Protein AF-A0A949G091-F1 (afdb_monomer)

Foldseek 3Di:
DPPVVLLVVLVVCVVVPPDLVVNCVVVVHDSVRSVVSVVVSVVVVQVVVCVVPVDGPVPDDDDDDPVRVVVVVVVVVVPDDPQRVCVVVVHDPPDVPDDDDDDDDDDD

Mean predicted aligned error: 14.93 Å

Radius of gyration: 26.12 Å; Cα contacts (8 Å, |Δi|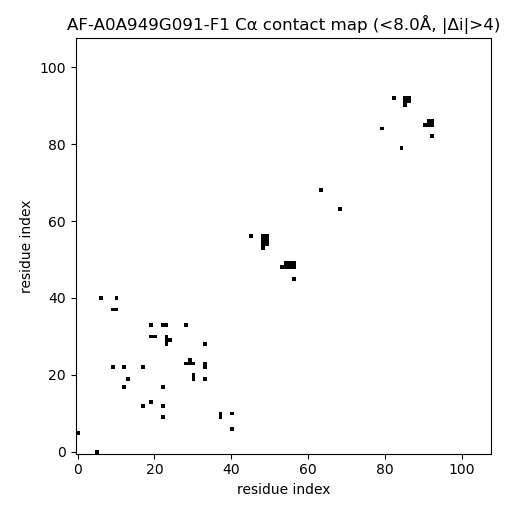>4): 36; chains: 1; bounding box: 71×35×47 Å

Secondary structure (DSSP, 8-state):
--HHHHHHHHHHHHHTT--HHHHHHHTT--HHHHHHHHHHHHHHHHHHHHHHHSS-TT-PPPPPPHHHHHHHHHHHHHT--HHHHHHHTT-----TT-----------

Sequence (108 aa):
MDDEATDIRIRAMVVRRYPREQIAAEFGLTLDELRARIGRIWRTNYHTQVAATGRMPQERLADPTPEEIAERAAQIRAGWSELEHRRRAGLAETSAWEAPTVSVRGSC

Structure (mmCIF, N/CA/C/O backbone):
data_AF-A0A949G091-F1
#
_entry.id   AF-A0A949G091-F1
#
loop_
_atom_site.group_PDB
_atom_site.id
_atom_site.type_symbol
_atom_site.label_atom_id
_atom_site.label_alt_id
_atom_site.label_comp_id
_atom_site.label_asym_id
_atom_site.label_entity_id
_atom_site.label_seq_id
_atom_site.pdbx_PDB_ins_code
_atom_site.Cartn_x
_atom_site.Cartn_y
_atom_site.Cartn_z
_atom_site.occupancy
_atom_site.B_iso_or_equiv
_atom_site.auth_seq_id
_atom_site.auth_comp_id
_atom_site.auth_asym_id
_atom_site.auth_atom_id
_atom_site.pdbx_PDB_model_num
ATOM 1 N N . MET A 1 1 ? -6.091 20.240 16.182 1.00 56.44 1 MET A N 1
ATOM 2 C CA . MET A 1 1 ? -5.451 19.029 15.630 1.00 56.44 1 MET A CA 1
ATOM 3 C C . MET A 1 1 ? -6.090 18.819 14.275 1.00 56.44 1 MET A C 1
ATOM 5 O O . MET A 1 1 ? -7.304 18.942 14.207 1.00 56.44 1 MET A O 1
ATOM 9 N N . ASP A 1 2 ? -5.304 18.651 13.219 1.00 82.44 2 ASP A N 1
ATOM 10 C CA . ASP A 1 2 ? -5.849 18.422 11.880 1.00 82.44 2 ASP A CA 1
ATOM 11 C C . ASP A 1 2 ? -6.507 17.033 11.824 1.00 82.44 2 ASP A C 1
ATOM 13 O O . ASP A 1 2 ? -5.868 16.030 12.150 1.00 82.44 2 ASP A O 1
ATOM 17 N N . ASP A 1 3 ? -7.794 16.988 11.476 1.00 83.75 3 ASP A N 1
ATOM 18 C CA . ASP A 1 3 ? -8.586 15.755 11.465 1.00 83.75 3 ASP A CA 1
ATOM 19 C C . ASP A 1 3 ? -8.039 14.738 10.455 1.00 83.75 3 ASP A C 1
ATOM 21 O O . ASP A 1 3 ? -8.110 13.530 10.700 1.00 83.75 3 ASP A O 1
ATOM 25 N N . GLU A 1 4 ? -7.428 15.213 9.365 1.00 84.94 4 GLU A N 1
ATOM 26 C CA . GLU A 1 4 ? -6.782 14.368 8.363 1.00 84.94 4 GLU A CA 1
ATOM 27 C C . GLU A 1 4 ? -5.509 13.713 8.918 1.00 84.94 4 GLU A C 1
ATOM 29 O O . GLU A 1 4 ? -5.343 12.492 8.829 1.00 84.94 4 GLU A O 1
ATOM 34 N N . ALA A 1 5 ? -4.638 14.484 9.577 1.00 87.56 5 ALA A N 1
ATOM 35 C CA . ALA A 1 5 ? -3.455 13.949 10.250 1.00 87.56 5 ALA A CA 1
ATOM 36 C C . ALA A 1 5 ? -3.809 12.907 11.330 1.00 87.56 5 ALA A C 1
ATOM 38 O O . ALA A 1 5 ? -3.139 11.871 11.450 1.00 87.56 5 ALA A O 1
ATOM 39 N N . THR A 1 6 ? -4.881 13.142 12.092 1.00 91.38 6 THR A N 1
ATOM 40 C CA . THR A 1 6 ? -5.399 12.179 13.074 1.00 91.38 6 THR A CA 1
ATOM 41 C C . THR A 1 6 ? -5.883 10.897 12.395 1.00 91.38 6 THR A C 1
ATOM 43 O O . THR A 1 6 ? -5.521 9.800 12.826 1.00 91.38 6 THR A O 1
ATOM 46 N N . ASP A 1 7 ? -6.631 11.006 11.299 1.00 92.19 7 ASP A N 1
ATOM 47 C CA . ASP A 1 7 ? -7.136 9.859 10.541 1.00 92.19 7 ASP A CA 1
ATOM 48 C C . ASP A 1 7 ? -6.004 9.022 9.919 1.00 92.19 7 ASP A C 1
ATOM 50 O O . ASP A 1 7 ? -6.037 7.786 9.975 1.00 92.19 7 ASP A O 1
ATOM 54 N N . ILE A 1 8 ? -4.955 9.671 9.399 1.00 90.62 8 ILE A N 1
ATOM 55 C CA . ILE A 1 8 ? -3.740 9.007 8.900 1.00 90.62 8 ILE A CA 1
ATOM 56 C C . ILE A 1 8 ? -3.061 8.211 10.020 1.00 90.62 8 ILE A C 1
ATOM 58 O O . ILE A 1 8 ? -2.663 7.057 9.817 1.00 90.62 8 ILE A O 1
ATOM 62 N N . ARG A 1 9 ? -2.943 8.794 11.217 1.00 94.12 9 ARG A N 1
ATOM 63 C CA . ARG A 1 9 ? -2.282 8.144 12.354 1.00 94.12 9 ARG A CA 1
ATOM 64 C C . ARG A 1 9 ? -3.102 6.979 12.904 1.00 94.12 9 ARG A C 1
ATOM 66 O O . ARG A 1 9 ? -2.545 5.895 13.091 1.00 94.12 9 ARG A O 1
ATOM 73 N N . ILE A 1 10 ? -4.418 7.154 13.060 1.00 94.00 10 ILE A N 1
ATOM 74 C CA . ILE A 1 10 ? -5.345 6.064 13.394 1.00 94.00 10 ILE A CA 1
ATOM 75 C C . ILE A 1 10 ? -5.175 4.938 12.371 1.00 94.00 10 ILE A C 1
ATOM 77 O O . ILE A 1 10 ? -4.934 3.794 12.756 1.00 94.00 10 ILE A O 1
ATOM 81 N N . ARG A 1 11 ? -5.195 5.247 11.065 1.00 92.00 11 ARG A N 1
ATOM 82 C CA . ARG A 1 11 ? -4.978 4.257 9.999 1.00 92.00 11 ARG A CA 1
ATOM 83 C C . ARG A 1 11 ? -3.676 3.485 10.156 1.00 92.00 11 ARG A C 1
ATOM 85 O O . ARG A 1 11 ? -3.695 2.254 10.086 1.00 92.00 11 ARG A O 1
ATOM 92 N N . ALA A 1 12 ? -2.567 4.181 10.386 1.00 93.12 12 ALA A N 1
ATOM 93 C CA . ALA A 1 12 ? -1.264 3.556 10.571 1.00 93.12 12 ALA A CA 1
ATOM 94 C C . ALA A 1 12 ? -1.263 2.573 11.753 1.00 93.12 12 ALA A C 1
ATOM 96 O O . ALA A 1 12 ? -0.772 1.450 11.617 1.00 93.12 12 ALA A O 1
ATOM 97 N N . MET A 1 13 ? -1.862 2.951 12.885 1.00 96.88 13 MET A N 1
ATOM 98 C CA . MET A 1 13 ? -1.957 2.081 14.059 1.00 96.88 13 MET A CA 1
ATOM 99 C C . MET A 1 13 ? -2.844 0.856 13.811 1.00 96.88 13 MET A C 1
ATOM 101 O O . MET A 1 13 ? -2.479 -0.256 14.192 1.00 96.88 13 MET A O 1
ATOM 105 N N . VAL A 1 14 ? -3.972 1.013 13.109 1.00 93.06 14 VAL A N 1
ATOM 106 C CA . VAL A 1 14 ? -4.832 -0.127 12.747 1.00 93.06 14 VAL A CA 1
ATOM 107 C C . VAL A 1 14 ? -4.092 -1.127 11.860 1.00 93.06 14 VAL A C 1
ATOM 109 O O . VAL A 1 14 ? -4.139 -2.327 12.120 1.00 93.06 14 VAL A O 1
ATOM 112 N N . VAL A 1 15 ? -3.394 -0.650 10.826 1.00 90.75 15 VAL A N 1
ATOM 113 C CA . VAL A 1 15 ? -2.643 -1.511 9.894 1.00 90.75 15 VAL A CA 1
ATOM 114 C C . VAL A 1 15 ? -1.500 -2.238 10.608 1.00 90.75 15 VAL A C 1
ATOM 116 O O . VAL A 1 15 ? -1.250 -3.411 10.335 1.00 90.75 15 VAL A O 1
ATOM 119 N N . ARG A 1 16 ? -0.856 -1.577 11.575 1.00 94.19 16 ARG A N 1
ATOM 120 C CA . ARG A 1 16 ? 0.182 -2.161 12.440 1.00 94.19 16 ARG A CA 1
ATOM 121 C C . ARG A 1 16 ? -0.371 -3.034 13.575 1.00 94.19 16 ARG A C 1
ATOM 123 O O . ARG A 1 16 ? 0.411 -3.534 14.373 1.00 94.19 16 ARG A O 1
ATOM 130 N N . ARG A 1 17 ? -1.693 -3.248 13.625 1.00 93.81 17 ARG A N 1
ATOM 131 C CA . ARG A 1 17 ? -2.394 -4.120 14.584 1.00 93.81 17 ARG A CA 1
ATOM 132 C C . ARG A 1 17 ? -2.253 -3.710 16.053 1.00 93.81 17 ARG A C 1
ATOM 134 O O . ARG A 1 17 ? -2.239 -4.570 16.930 1.00 93.81 17 ARG A O 1
ATOM 141 N N . TYR A 1 18 ? -2.198 -2.411 16.331 1.00 96.19 18 TYR A N 1
ATOM 142 C CA . TYR A 1 18 ? -2.319 -1.933 17.709 1.00 96.19 18 TYR A CA 1
ATOM 143 C C . TYR A 1 18 ? -3.699 -2.315 18.290 1.00 96.19 18 TYR A C 1
ATOM 145 O O . TYR A 1 18 ? -4.694 -2.285 17.550 1.00 96.19 18 TYR A O 1
ATOM 153 N N . PRO A 1 19 ? -3.790 -2.655 19.592 1.00 97.50 19 PRO A N 1
ATOM 154 C CA . PRO A 1 19 ? -5.061 -2.896 20.274 1.00 97.50 19 PRO A CA 1
ATOM 155 C C . PRO A 1 19 ? -6.020 -1.709 20.138 1.00 97.50 19 PRO A C 1
ATOM 157 O O . PRO A 1 19 ? -5.598 -0.549 20.131 1.00 97.50 19 PRO A O 1
ATOM 160 N N . ARG A 1 20 ? -7.327 -1.978 20.040 1.00 95.75 20 ARG A N 1
ATOM 161 C CA . ARG A 1 20 ? -8.336 -0.922 19.829 1.00 95.75 20 ARG A CA 1
ATOM 162 C C . ARG A 1 20 ? -8.438 0.004 21.031 1.00 95.75 20 ARG A C 1
ATOM 164 O O . ARG A 1 20 ? -8.617 1.200 20.856 1.00 95.75 20 ARG A O 1
ATOM 171 N N . GLU A 1 21 ? -8.247 -0.546 22.217 1.00 97.38 21 GLU A N 1
ATOM 172 C CA . GLU A 1 21 ? -8.227 0.140 23.501 1.00 97.38 21 GLU A CA 1
ATOM 173 C C . GLU A 1 21 ? -7.067 1.135 23.560 1.00 97.38 21 GLU A C 1
ATOM 175 O O . GLU A 1 21 ? -7.250 2.277 23.968 1.00 97.38 21 GLU A O 1
ATOM 180 N N . GLN A 1 22 ? -5.889 0.731 23.072 1.00 97.50 22 GLN A N 1
ATOM 181 C CA . GLN A 1 22 ? -4.719 1.604 23.009 1.00 97.50 22 GLN A CA 1
ATOM 182 C C . GLN A 1 22 ? -4.937 2.760 22.031 1.00 97.50 22 GLN A C 1
ATOM 184 O O . GLN A 1 22 ? -4.630 3.904 22.353 1.00 97.50 22 GLN A O 1
ATOM 189 N N . ILE A 1 23 ? -5.479 2.472 20.845 1.00 97.00 23 ILE A N 1
ATOM 190 C CA . ILE A 1 23 ? -5.776 3.510 19.852 1.00 97.00 23 ILE A CA 1
ATOM 191 C C . ILE A 1 23 ? -6.821 4.479 20.420 1.00 97.00 23 ILE A C 1
ATOM 193 O O . ILE A 1 23 ? -6.643 5.688 20.349 1.00 97.00 23 ILE A O 1
ATOM 197 N N . ALA A 1 24 ? -7.893 3.961 21.018 1.00 97.06 24 ALA A N 1
ATOM 198 C CA . ALA A 1 24 ? -8.945 4.768 21.624 1.00 97.06 24 ALA A CA 1
ATOM 199 C C . ALA A 1 24 ? -8.379 5.694 22.715 1.00 97.06 24 ALA A C 1
ATOM 201 O O . ALA A 1 24 ? -8.634 6.896 22.688 1.00 97.06 24 ALA A O 1
ATOM 202 N N . ALA A 1 25 ? -7.520 5.164 23.591 1.00 96.62 25 ALA A N 1
ATOM 203 C CA . ALA A 1 25 ? -6.852 5.940 24.631 1.00 96.62 25 ALA A CA 1
ATOM 204 C C . ALA A 1 25 ? -5.920 7.030 24.070 1.00 96.62 25 ALA A C 1
ATOM 206 O O . ALA A 1 25 ? -5.954 8.156 24.561 1.00 96.62 25 ALA A O 1
ATOM 207 N N . GLU A 1 26 ? -5.126 6.738 23.031 1.00 96.12 26 GLU A N 1
ATOM 208 C CA . GLU A 1 26 ? -4.196 7.712 22.425 1.00 96.12 26 GLU A CA 1
ATOM 209 C C . GLU A 1 26 ? -4.924 8.933 21.842 1.00 96.12 26 GLU A C 1
ATOM 211 O O . GLU A 1 26 ? -4.403 10.046 21.895 1.00 96.12 26 GLU A O 1
ATOM 216 N N . PHE A 1 27 ? -6.138 8.741 21.323 1.00 94.62 27 PHE A N 1
ATOM 217 C CA . PHE A 1 27 ? -6.927 9.808 20.701 1.00 94.62 27 PHE A CA 1
ATOM 218 C C . PHE A 1 27 ? -8.076 10.328 21.572 1.00 94.62 27 PHE A C 1
ATOM 220 O O . PHE A 1 27 ? -8.854 11.155 21.100 1.00 94.62 27 PHE A O 1
ATOM 227 N N . GLY A 1 28 ? -8.195 9.864 22.820 1.00 95.62 28 GLY A N 1
ATOM 228 C CA . GLY A 1 28 ? -9.277 10.265 23.724 1.00 95.62 28 GLY A CA 1
ATOM 229 C C . GLY A 1 28 ? -10.671 9.896 23.207 1.00 95.62 28 GLY A C 1
ATOM 230 O O . GLY A 1 28 ? -11.621 10.641 23.424 1.00 95.62 28 GLY A O 1
ATOM 231 N N . LEU A 1 29 ? -10.781 8.777 22.489 1.00 95.06 29 LEU A N 1
ATOM 232 C CA . LEU A 1 29 ? -12.029 8.261 21.931 1.00 95.06 29 LEU A CA 1
ATOM 233 C C . LEU A 1 29 ? -12.558 7.110 22.785 1.00 95.06 29 LEU A C 1
ATOM 235 O O . LEU A 1 29 ? -11.798 6.352 23.386 1.00 95.06 29 LEU A O 1
ATOM 239 N N . THR A 1 30 ? -13.867 6.910 22.765 1.00 97.50 30 THR A N 1
ATOM 240 C CA . THR A 1 30 ? -14.469 5.630 23.145 1.00 97.50 30 THR A CA 1
ATOM 241 C C . THR A 1 30 ? -14.227 4.577 22.057 1.00 97.50 30 THR A C 1
ATOM 243 O O . THR A 1 30 ? -13.916 4.887 20.902 1.00 97.50 30 THR A O 1
ATOM 246 N N . LEU A 1 31 ? -14.398 3.297 22.401 1.00 96.81 31 LEU A N 1
ATOM 247 C CA . LEU A 1 31 ? -14.278 2.207 21.426 1.00 96.81 31 LEU A CA 1
ATOM 248 C C . LEU A 1 31 ? -15.308 2.319 20.289 1.00 96.81 31 LEU A C 1
ATOM 250 O O . LEU A 1 31 ? -14.981 2.014 19.140 1.00 96.81 31 LEU A O 1
ATOM 254 N N . ASP A 1 32 ? -16.519 2.793 20.584 1.00 97.00 32 ASP A N 1
ATOM 255 C CA . ASP A 1 32 ? -17.573 2.975 19.584 1.00 97.00 32 ASP A CA 1
ATOM 256 C C . ASP A 1 32 ? -17.274 4.144 18.642 1.00 97.00 32 ASP A C 1
ATOM 258 O O . ASP A 1 32 ? -17.403 4.006 17.422 1.00 97.00 32 ASP A O 1
ATOM 262 N N . GLU A 1 33 ? -16.782 5.266 19.172 1.00 95.56 33 GLU A N 1
ATOM 263 C CA . GLU A 1 33 ? -16.329 6.398 18.357 1.00 95.56 33 GLU A CA 1
ATOM 264 C C . GLU A 1 33 ? -15.149 6.006 17.469 1.00 95.56 33 GLU A C 1
ATOM 266 O O . GLU A 1 33 ? -15.137 6.322 16.276 1.00 95.56 33 GLU A O 1
ATOM 271 N N . LEU A 1 34 ? -14.188 5.251 18.012 1.00 96.31 34 LEU A N 1
ATOM 272 C CA . LEU A 1 34 ? -13.082 4.704 17.235 1.00 96.31 34 LEU A CA 1
ATOM 273 C C . LEU A 1 34 ? -13.600 3.797 16.110 1.00 96.31 34 LEU A C 1
ATOM 275 O O . LEU A 1 34 ? -13.158 3.919 14.966 1.00 96.31 34 LEU A O 1
ATOM 279 N N . ARG A 1 35 ? -14.561 2.912 16.398 1.00 93.75 35 ARG A N 1
ATOM 280 C CA . ARG A 1 35 ? -15.166 2.015 15.401 1.00 93.75 35 ARG A CA 1
ATOM 281 C C . ARG A 1 35 ? -15.863 2.794 14.289 1.00 93.75 35 ARG A C 1
ATOM 283 O O . ARG A 1 35 ? -15.654 2.493 13.111 1.00 93.75 35 ARG A O 1
ATOM 290 N N . ALA A 1 36 ? -16.642 3.815 14.643 1.00 93.25 36 ALA A N 1
ATOM 291 C CA . ALA A 1 36 ? -17.316 4.688 13.687 1.00 93.25 36 ALA A CA 1
ATOM 292 C C . ALA A 1 36 ? -16.313 5.478 12.828 1.00 93.25 36 ALA A C 1
ATOM 294 O O . ALA A 1 36 ? -16.490 5.591 11.609 1.00 93.25 36 ALA A O 1
ATOM 295 N N . ARG A 1 37 ? -15.230 5.974 13.441 1.00 92.69 37 ARG A N 1
ATOM 296 C CA . ARG A 1 37 ? -14.167 6.727 12.764 1.00 92.69 37 ARG A CA 1
ATOM 297 C C . ARG A 1 37 ? -13.368 5.847 11.802 1.00 92.69 37 ARG A C 1
ATOM 299 O O . ARG A 1 37 ? -13.211 6.221 10.644 1.00 92.69 37 ARG A O 1
ATOM 306 N N . ILE A 1 38 ? -12.986 4.632 12.203 1.00 92.38 38 ILE A N 1
ATOM 307 C CA . ILE A 1 38 ? -12.394 3.625 11.300 1.00 92.38 38 ILE A CA 1
ATOM 308 C C . ILE A 1 38 ? -13.345 3.325 10.139 1.00 92.38 38 ILE A C 1
ATOM 310 O O . ILE A 1 38 ? -12.940 3.330 8.979 1.00 92.38 38 ILE A O 1
ATOM 314 N N . GLY A 1 39 ? -14.634 3.122 10.417 1.00 88.31 39 GLY A N 1
ATOM 315 C CA . GLY A 1 39 ? -15.627 2.912 9.366 1.00 88.31 39 GLY A CA 1
ATOM 316 C C . GLY A 1 39 ? -15.680 4.067 8.358 1.00 88.31 39 GLY A C 1
ATOM 317 O O . GLY A 1 39 ? -15.897 3.837 7.171 1.00 88.31 39 GLY A O 1
ATOM 318 N N . ARG A 1 40 ? -15.475 5.314 8.796 1.00 87.88 40 ARG A N 1
ATOM 319 C CA . ARG A 1 40 ? -15.397 6.492 7.917 1.00 87.88 40 ARG A CA 1
ATOM 320 C C . ARG A 1 40 ? -14.109 6.497 7.087 1.00 87.88 40 ARG 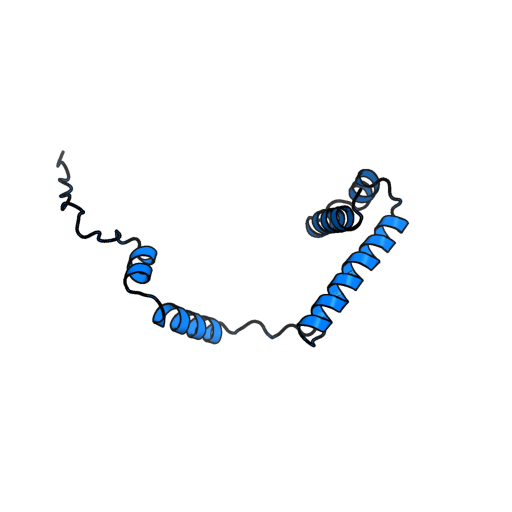A C 1
ATOM 322 O O . ARG A 1 40 ? -14.196 6.521 5.866 1.00 87.88 40 ARG A O 1
ATOM 329 N N . ILE A 1 41 ? -12.945 6.378 7.730 1.00 87.19 41 ILE A N 1
ATOM 330 C CA . ILE A 1 41 ? -11.620 6.433 7.083 1.00 87.19 41 ILE A CA 1
ATOM 331 C C . ILE A 1 41 ? -11.492 5.393 5.951 1.00 87.19 41 ILE A C 1
ATOM 333 O O . ILE A 1 41 ? -10.952 5.683 4.878 1.00 87.19 41 ILE A O 1
ATOM 337 N N . TRP A 1 42 ? -11.994 4.171 6.158 1.00 81.44 42 TRP A N 1
ATOM 338 C CA . TRP A 1 42 ? -11.888 3.102 5.160 1.00 81.44 42 TRP A CA 1
ATOM 339 C C . TRP A 1 42 ? -12.958 3.216 4.070 1.00 81.44 42 TRP A C 1
ATOM 341 O O . TRP A 1 42 ? -12.666 2.869 2.929 1.00 81.44 42 TRP A O 1
ATOM 351 N N . ARG A 1 43 ? -14.144 3.776 4.362 1.00 75.06 43 ARG A N 1
ATOM 352 C CA . ARG A 1 43 ? -15.137 4.121 3.326 1.00 75.06 43 ARG A CA 1
ATOM 353 C C . ARG A 1 43 ? -14.616 5.197 2.376 1.00 75.06 43 ARG A C 1
ATOM 355 O O . ARG A 1 43 ? -14.787 5.066 1.169 1.00 75.06 43 ARG A O 1
ATOM 362 N N . THR A 1 44 ? -13.927 6.214 2.891 1.00 66.81 44 THR A N 1
ATOM 363 C CA . THR A 1 44 ? -13.339 7.265 2.049 1.00 66.81 44 THR A CA 1
ATOM 364 C C . THR A 1 44 ? -12.265 6.692 1.120 1.00 66.81 44 THR A C 1
ATOM 366 O O . THR A 1 44 ? -12.300 6.934 -0.080 1.00 66.81 44 THR A O 1
ATOM 369 N N . ASN A 1 45 ? -11.370 5.838 1.633 1.00 64.31 45 ASN A N 1
ATOM 370 C CA . ASN A 1 45 ? -10.359 5.175 0.796 1.00 64.31 45 ASN A CA 1
ATOM 371 C C . ASN A 1 45 ? -10.966 4.201 -0.229 1.00 64.31 45 ASN A C 1
ATOM 373 O O . ASN A 1 45 ? -10.453 4.097 -1.342 1.00 64.31 45 ASN A O 1
ATOM 377 N N . TYR A 1 46 ? -12.053 3.512 0.129 1.00 60.47 46 TYR A N 1
ATOM 378 C CA . TYR A 1 46 ? -12.798 2.631 -0.770 1.00 60.47 46 TYR A CA 1
ATOM 379 C C . TYR A 1 46 ? -13.342 3.400 -1.982 1.00 60.47 46 TYR A C 1
ATOM 381 O O . TYR A 1 46 ? -13.083 3.011 -3.118 1.00 60.47 46 TYR A O 1
ATOM 389 N N . HIS A 1 47 ? -14.025 4.529 -1.762 1.00 59.72 47 HIS A N 1
ATOM 390 C CA . HIS A 1 47 ? -14.566 5.341 -2.856 1.00 59.72 47 HIS A CA 1
ATOM 391 C C . HIS A 1 47 ? -13.471 5.964 -3.726 1.00 59.72 47 HIS A C 1
ATOM 393 O O . HIS A 1 47 ? -13.608 5.967 -4.947 1.00 59.72 47 HIS A O 1
ATOM 399 N N . THR A 1 48 ? -12.365 6.423 -3.132 1.00 63.34 48 THR A N 1
ATOM 400 C CA . THR A 1 48 ? -11.232 6.970 -3.893 1.00 63.34 48 THR A CA 1
ATOM 401 C C . THR A 1 48 ? -10.567 5.911 -4.775 1.00 63.34 48 THR A C 1
ATOM 403 O O . THR A 1 48 ? -10.258 6.194 -5.929 1.00 63.34 48 THR A O 1
ATOM 406 N N . GLN A 1 49 ? -10.379 4.681 -4.279 1.00 61.84 49 GLN A N 1
ATOM 407 C CA . GLN A 1 49 ? -9.831 3.587 -5.094 1.00 61.84 49 GLN A CA 1
ATOM 408 C C . GLN A 1 49 ? -10.762 3.208 -6.247 1.00 61.84 49 GLN A C 1
ATOM 410 O O . GLN A 1 49 ? -10.292 3.075 -7.378 1.00 61.84 49 GLN A O 1
ATOM 415 N N . VAL A 1 50 ? -12.069 3.093 -5.987 1.00 61.12 50 VAL A N 1
ATOM 416 C CA . VAL A 1 50 ? -13.068 2.801 -7.028 1.00 61.12 50 VAL A CA 1
ATOM 417 C C . VAL A 1 50 ? -13.106 3.906 -8.081 1.00 61.12 50 VAL A C 1
ATOM 419 O O . VAL A 1 50 ? -13.086 3.611 -9.270 1.00 61.12 50 VAL A O 1
ATOM 422 N N . ALA A 1 51 ? -13.096 5.175 -7.669 1.00 61.12 51 ALA A N 1
ATOM 423 C CA . ALA A 1 51 ? -13.115 6.311 -8.589 1.00 61.12 51 ALA A CA 1
ATOM 424 C C . ALA A 1 51 ? -11.844 6.404 -9.452 1.00 61.12 51 ALA A C 1
ATOM 426 O O . ALA A 1 51 ? -11.935 6.717 -10.635 1.00 61.12 51 ALA A O 1
ATOM 427 N N . ALA A 1 52 ? -10.668 6.113 -8.887 1.00 66.94 52 ALA A N 1
ATOM 428 C CA . ALA A 1 52 ? -9.396 6.195 -9.607 1.00 66.94 52 ALA A CA 1
ATOM 429 C C . ALA A 1 52 ? -9.186 5.043 -10.603 1.00 66.94 52 ALA A C 1
ATOM 431 O O . ALA A 1 52 ? -8.551 5.227 -11.637 1.00 66.94 52 ALA A O 1
ATOM 432 N N . THR A 1 53 ? -9.682 3.847 -10.279 1.00 66.50 53 THR A N 1
ATOM 433 C CA . THR A 1 53 ? -9.428 2.626 -11.067 1.00 66.50 53 THR A CA 1
ATOM 434 C C . THR A 1 53 ? -10.631 2.157 -11.883 1.00 66.50 53 THR A C 1
ATOM 436 O O . THR A 1 53 ? -10.477 1.305 -12.756 1.00 66.50 53 THR A O 1
ATOM 439 N N . GLY A 1 54 ? -11.824 2.692 -11.605 1.00 65.62 54 GLY A N 1
ATOM 440 C CA . GLY A 1 54 ? -13.089 2.247 -12.187 1.00 65.62 54 GLY A CA 1
ATOM 441 C C . GLY A 1 54 ? -13.519 0.843 -11.748 1.00 65.62 54 GLY A C 1
ATOM 442 O O . GLY A 1 54 ? -14.389 0.264 -12.391 1.00 65.62 54 GLY A O 1
ATOM 443 N N . ARG A 1 55 ? -12.900 0.271 -10.704 1.00 56.66 55 ARG A N 1
ATOM 444 C C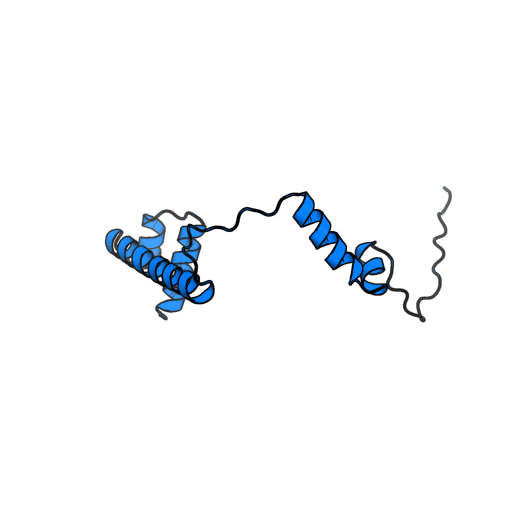A . ARG A 1 55 ? -13.090 -1.128 -10.283 1.00 56.66 55 ARG A CA 1
ATOM 445 C C . ARG A 1 55 ? -13.343 -1.259 -8.791 1.00 56.66 55 ARG A C 1
ATOM 447 O O . ARG A 1 55 ? -12.878 -0.446 -7.993 1.00 56.66 55 ARG A O 1
ATOM 454 N N . MET A 1 56 ? -14.061 -2.307 -8.401 1.00 57.31 56 MET A N 1
ATOM 455 C CA . MET A 1 56 ? -14.319 -2.602 -6.990 1.00 57.31 56 MET A CA 1
ATOM 456 C C . MET A 1 56 ? -13.034 -3.121 -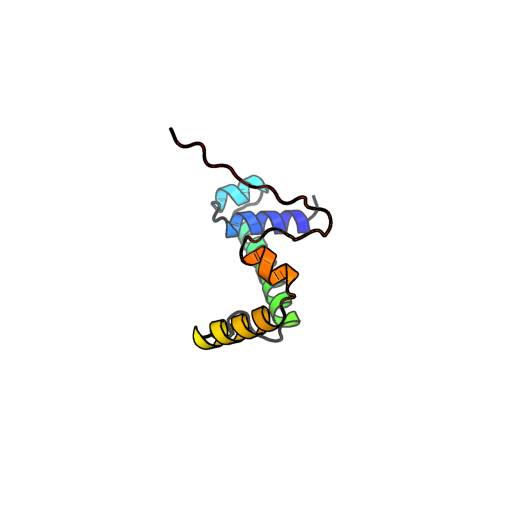6.316 1.00 57.31 56 MET A C 1
ATOM 458 O O . MET A 1 56 ? -12.302 -3.882 -6.939 1.00 57.31 56 MET A O 1
ATOM 462 N N . PRO A 1 57 ? -12.735 -2.820 -5.036 1.00 57.28 57 PRO A N 1
ATOM 463 C CA . PRO A 1 57 ? -11.487 -3.267 -4.395 1.00 57.28 57 PRO A CA 1
ATOM 464 C C . PRO A 1 57 ? -11.338 -4.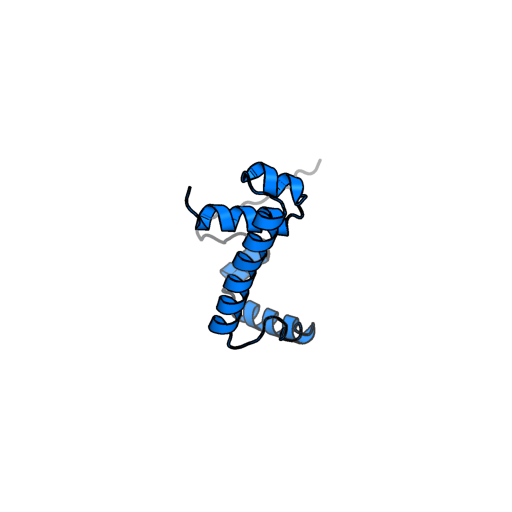792 -4.271 1.00 57.28 57 PRO A C 1
ATOM 466 O O . PRO A 1 57 ? -10.231 -5.293 -4.069 1.00 57.28 57 PRO A O 1
ATOM 469 N N . GLN A 1 58 ? -12.446 -5.530 -4.388 1.00 58.06 58 GLN A N 1
ATOM 470 C CA . GLN A 1 58 ? -12.458 -6.993 -4.486 1.00 58.06 58 GLN A CA 1
ATOM 471 C C . GLN A 1 58 ? -12.173 -7.533 -5.898 1.00 58.06 58 GLN A C 1
ATOM 473 O O . GLN A 1 58 ? -11.832 -8.703 -6.035 1.00 58.06 58 GLN A O 1
ATOM 478 N N . GLU A 1 59 ? -12.253 -6.703 -6.937 1.00 57.88 59 GLU A N 1
ATOM 479 C CA . GLU A 1 59 ? -11.831 -7.039 -8.300 1.00 57.88 59 GLU A CA 1
ATOM 480 C C . GLU A 1 59 ? -10.318 -6.835 -8.417 1.00 57.88 59 GLU A C 1
ATOM 482 O O . GLU A 1 59 ? -9.822 -5.966 -9.138 1.00 57.88 59 GLU A O 1
ATOM 487 N N . ARG A 1 60 ? -9.554 -7.622 -7.655 1.00 58.84 60 ARG A N 1
ATOM 488 C CA . ARG A 1 60 ? -8.111 -7.694 -7.875 1.00 58.84 60 ARG A CA 1
ATOM 489 C C . ARG A 1 60 ? -7.880 -8.302 -9.254 1.00 58.84 60 ARG A C 1
ATOM 491 O O . ARG A 1 60 ? -8.468 -9.331 -9.583 1.00 58.84 60 ARG A O 1
ATOM 498 N N . LEU A 1 61 ? -7.032 -7.660 -10.058 1.00 66.56 61 LEU A N 1
ATOM 499 C CA . LEU A 1 61 ? -6.429 -8.335 -11.204 1.00 66.56 61 LEU A CA 1
ATOM 500 C C . LEU A 1 61 ? -5.779 -9.621 -10.690 1.00 66.56 61 LEU A C 1
ATOM 502 O O . LEU A 1 61 ? -5.227 -9.621 -9.587 1.00 66.56 61 LEU A O 1
ATOM 506 N N . ALA A 1 62 ? -5.886 -10.701 -11.462 1.00 77.25 62 ALA A N 1
ATOM 507 C CA . ALA A 1 62 ? -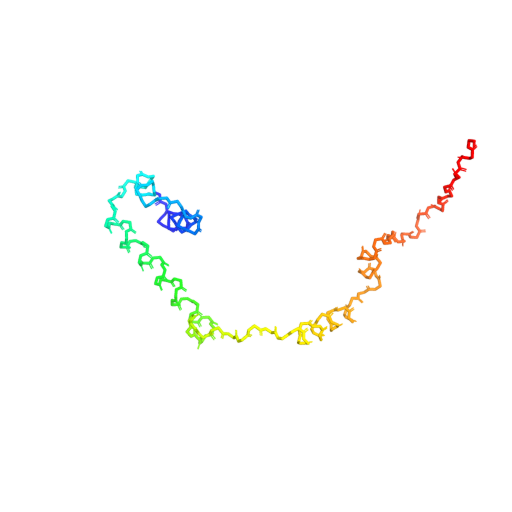5.116 -11.900 -11.172 1.00 77.25 62 ALA A CA 1
ATOM 508 C C . ALA A 1 62 ? -3.641 -11.500 -11.037 1.00 77.25 62 ALA A C 1
ATOM 510 O O . ALA A 1 62 ? -3.157 -10.669 -11.814 1.00 77.25 62 ALA A O 1
ATOM 511 N N . ASP A 1 63 ? -2.962 -12.043 -10.027 1.00 84.50 63 ASP A N 1
ATOM 512 C CA . ASP A 1 63 ? -1.522 -11.845 -9.912 1.00 84.50 63 ASP A CA 1
ATOM 513 C C . ASP A 1 63 ? -0.869 -12.320 -11.219 1.00 84.50 63 ASP A C 1
ATOM 515 O O . ASP A 1 63 ? -1.288 -13.350 -11.764 1.00 84.50 63 ASP A O 1
ATOM 519 N N . PRO A 1 64 ? 0.114 -11.575 -11.752 1.00 88.19 64 PRO A N 1
ATOM 520 C CA . PRO A 1 64 ? 0.769 -11.967 -12.985 1.00 88.19 64 PRO A CA 1
ATOM 521 C C . PRO A 1 64 ? 1.441 -13.324 -12.798 1.00 88.19 64 PRO A C 1
ATOM 523 O O . PRO A 1 64 ? 2.050 -13.614 -11.762 1.00 88.19 64 PRO A O 1
ATOM 526 N N . THR A 1 65 ? 1.333 -14.149 -13.826 1.00 93.81 65 THR A N 1
ATOM 527 C CA . THR A 1 65 ? 2.019 -15.432 -13.911 1.00 93.81 65 THR A CA 1
ATOM 528 C C . THR A 1 65 ? 3.539 -15.232 -13.851 1.00 93.81 65 THR A C 1
ATOM 530 O O . THR A 1 65 ? 4.053 -14.170 -14.229 1.00 93.81 65 THR A O 1
ATOM 533 N N . PRO A 1 66 ? 4.304 -16.237 -13.389 1.00 96.00 66 PRO A N 1
ATOM 534 C CA . PRO A 1 66 ? 5.764 -16.190 -13.440 1.00 96.00 66 PRO A CA 1
ATOM 535 C C . PRO A 1 66 ? 6.308 -15.852 -14.837 1.00 96.00 66 PRO A C 1
ATOM 537 O O . PRO A 1 66 ? 7.297 -15.126 -14.954 1.00 96.00 66 PRO A O 1
ATOM 540 N N . GLU A 1 67 ? 5.641 -16.329 -15.888 1.00 94.81 67 GLU A N 1
ATOM 541 C CA . GLU A 1 67 ? 5.964 -16.063 -17.288 1.00 94.81 67 GLU A CA 1
ATOM 542 C C . GLU A 1 67 ? 5.776 -14.582 -17.646 1.00 94.81 67 GLU A C 1
ATOM 544 O O . GLU A 1 67 ? 6.693 -13.966 -18.191 1.00 94.81 67 GLU A O 1
ATOM 549 N N . GLU A 1 68 ? 4.644 -13.978 -17.272 1.00 94.19 68 GLU A N 1
ATOM 550 C CA . GLU A 1 68 ? 4.380 -12.545 -17.482 1.00 94.19 68 GLU A CA 1
ATOM 551 C C . GLU A 1 68 ? 5.376 -11.664 -16.714 1.00 94.19 68 GLU A C 1
ATOM 553 O O . GLU A 1 68 ? 5.845 -10.640 -17.222 1.00 94.19 68 GLU A O 1
ATOM 558 N N . ILE A 1 69 ? 5.754 -12.074 -15.499 1.00 95.44 69 ILE A N 1
ATOM 559 C CA . ILE A 1 69 ? 6.796 -11.390 -14.724 1.00 95.44 69 ILE A CA 1
ATOM 560 C C . ILE A 1 69 ? 8.139 -11.478 -15.458 1.00 95.44 69 ILE A C 1
ATOM 562 O O . ILE A 1 69 ? 8.845 -10.471 -15.570 1.00 95.44 69 ILE A O 1
ATOM 566 N N . ALA A 1 70 ? 8.504 -12.660 -15.963 1.00 95.19 70 ALA A N 1
ATOM 567 C CA . ALA A 1 70 ? 9.758 -12.873 -16.676 1.00 95.19 70 ALA A CA 1
ATOM 568 C C . ALA A 1 70 ? 9.829 -12.044 -17.966 1.00 95.19 70 ALA A C 1
ATOM 570 O O . ALA A 1 70 ? 10.849 -11.389 -18.214 1.00 95.19 70 ALA A O 1
ATOM 571 N N . GLU A 1 71 ? 8.742 -12.015 -18.739 1.00 96.88 71 GLU A N 1
ATOM 572 C CA . GLU A 1 71 ? 8.620 -11.204 -19.950 1.00 96.88 71 GLU A CA 1
ATOM 573 C C . GLU A 1 71 ? 8.757 -9.715 -19.624 1.00 96.88 71 GLU A C 1
ATOM 575 O O . GLU A 1 71 ? 9.590 -9.011 -20.207 1.00 96.88 71 GLU A O 1
ATOM 580 N N . ARG A 1 72 ? 8.008 -9.228 -18.628 1.00 95.31 72 ARG A N 1
ATOM 581 C CA . ARG A 1 72 ? 8.062 -7.818 -18.241 1.00 95.31 72 ARG A CA 1
ATOM 582 C C . ARG A 1 72 ? 9.445 -7.421 -17.738 1.00 95.31 72 ARG A C 1
ATOM 584 O O . ARG A 1 72 ? 9.945 -6.345 -18.072 1.00 95.31 72 ARG A O 1
ATOM 591 N N . ALA A 1 73 ? 10.092 -8.293 -16.973 1.00 95.75 73 ALA A N 1
ATOM 592 C CA . ALA A 1 73 ? 11.452 -8.074 -16.508 1.00 95.75 73 ALA A CA 1
ATOM 593 C C . ALA A 1 73 ? 12.458 -8.048 -17.671 1.00 95.75 73 ALA A C 1
ATOM 595 O O . ALA A 1 73 ? 13.400 -7.257 -17.635 1.00 95.75 73 ALA A O 1
ATOM 596 N N . ALA A 1 74 ? 12.265 -8.865 -18.712 1.00 94.25 74 ALA A N 1
ATOM 597 C CA . ALA A 1 74 ? 13.095 -8.838 -19.914 1.00 94.25 74 ALA A CA 1
ATOM 598 C C . ALA A 1 74 ? 12.938 -7.522 -20.690 1.00 94.25 74 ALA A C 1
ATOM 600 O O . ALA A 1 74 ? 13.946 -6.919 -21.048 1.00 94.25 74 ALA A O 1
ATOM 601 N N . GLN A 1 75 ? 11.708 -7.028 -20.864 1.00 95.06 75 GLN A N 1
ATOM 602 C CA . GLN A 1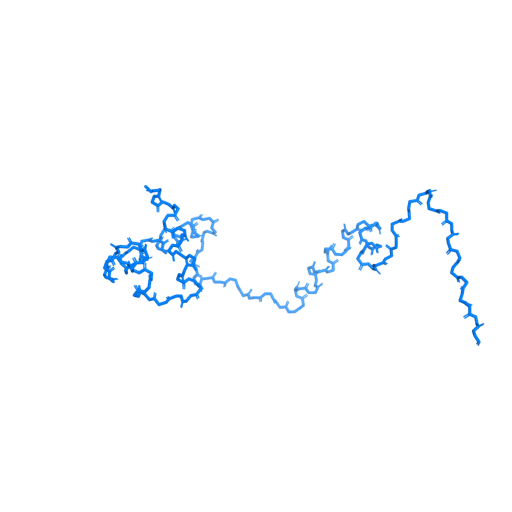 75 ? 11.446 -5.728 -21.497 1.00 95.06 75 GLN A CA 1
ATOM 603 C C . GLN A 1 75 ? 12.121 -4.577 -20.738 1.00 95.06 75 GLN A C 1
ATOM 605 O O . GLN A 1 75 ? 12.740 -3.708 -21.346 1.00 95.06 75 GLN A O 1
ATOM 610 N N . ILE A 1 76 ? 12.042 -4.588 -19.402 1.00 94.06 76 ILE A N 1
ATOM 611 C CA . ILE A 1 76 ? 12.706 -3.584 -18.559 1.00 94.06 76 ILE A CA 1
ATOM 612 C C . ILE A 1 76 ? 14.224 -3.638 -18.753 1.00 94.06 76 ILE A C 1
ATOM 614 O O . ILE A 1 76 ? 14.840 -2.594 -18.943 1.00 94.06 76 ILE A O 1
ATOM 618 N N . ARG A 1 77 ? 14.819 -4.840 -18.734 1.00 94.19 77 ARG A N 1
ATOM 619 C CA . ARG A 1 77 ? 16.263 -5.019 -18.954 1.00 94.19 77 ARG A CA 1
ATOM 620 C C . ARG A 1 77 ? 16.700 -4.588 -20.350 1.00 94.19 77 ARG A C 1
ATOM 622 O O . ARG A 1 77 ? 17.763 -4.004 -20.475 1.00 94.19 77 ARG A O 1
ATOM 629 N N . ALA A 1 78 ? 15.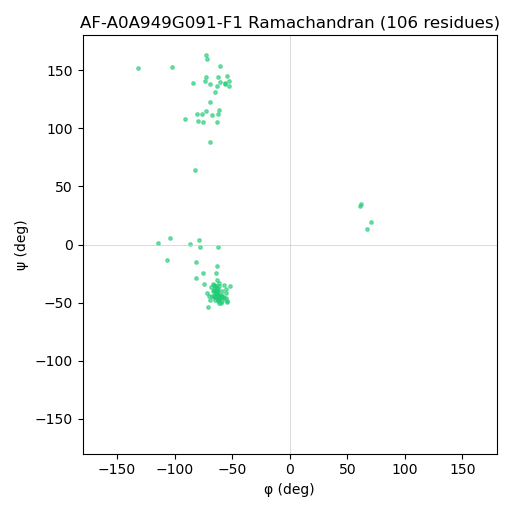890 -4.836 -21.376 1.00 92.69 78 ALA A N 1
ATOM 630 C CA . ALA A 1 78 ? 16.191 -4.413 -22.743 1.00 92.69 78 ALA A CA 1
ATOM 631 C C . ALA A 1 78 ? 16.245 -2.882 -22.897 1.00 92.69 78 ALA A C 1
ATOM 633 O O . ALA A 1 78 ? 16.908 -2.382 -23.798 1.00 92.69 78 ALA A O 1
ATOM 634 N N . GLY A 1 79 ? 15.560 -2.140 -22.020 1.00 92.88 79 GLY A N 1
ATOM 635 C CA . GLY A 1 79 ? 15.600 -0.678 -21.983 1.00 92.88 79 GLY A CA 1
ATOM 636 C C . GLY A 1 79 ? 16.741 -0.088 -21.149 1.00 92.88 79 GLY A C 1
ATOM 637 O O . GLY A 1 79 ? 16.808 1.132 -21.007 1.00 92.88 79 GLY A O 1
ATOM 638 N N . TRP A 1 80 ? 17.606 -0.908 -20.544 1.00 94.12 80 TRP A N 1
ATOM 639 C CA . TRP A 1 80 ? 18.725 -0.398 -19.755 1.00 94.12 80 TRP A CA 1
ATOM 640 C C . TRP A 1 80 ? 19.821 0.168 -20.655 1.00 94.12 80 TRP A C 1
ATOM 642 O O . TRP A 1 80 ? 20.161 -0.386 -21.697 1.00 94.12 80 TRP A O 1
ATOM 652 N N . SER A 1 81 ? 20.403 1.285 -20.221 1.00 91.81 81 SER A N 1
ATOM 653 C CA . SER A 1 81 ? 21.641 1.781 -20.809 1.00 91.81 81 SER A CA 1
ATOM 654 C C . SER A 1 81 ? 22.814 0.893 -20.391 1.00 91.81 81 SER A C 1
ATOM 656 O O . SER A 1 81 ? 22.765 0.212 -19.365 1.00 91.81 81 SER A O 1
ATOM 658 N N . GLU A 1 82 ? 23.909 0.948 -21.147 1.00 88.19 82 GLU A N 1
ATOM 659 C CA . GLU A 1 82 ? 25.146 0.232 -20.809 1.00 88.19 82 GLU A CA 1
ATOM 660 C C . GLU A 1 82 ? 25.647 0.583 -19.396 1.00 88.19 82 GLU A C 1
ATOM 662 O O . GLU A 1 82 ? 26.061 -0.285 -18.631 1.00 88.19 82 GLU A O 1
ATOM 667 N N . LEU A 1 83 ? 25.528 1.853 -18.997 1.00 87.69 83 LEU A N 1
ATOM 668 C CA . LEU A 1 83 ? 25.872 2.302 -17.648 1.00 87.69 83 LEU A CA 1
ATOM 669 C C . LEU A 1 83 ? 25.030 1.597 -16.572 1.00 87.69 83 LEU A C 1
ATOM 671 O O . LEU A 1 83 ? 25.568 1.136 -15.567 1.00 87.69 83 LEU A O 1
ATOM 675 N N . GLU A 1 84 ? 23.718 1.478 -16.786 1.00 89.56 84 GLU A N 1
ATOM 676 C CA . GLU A 1 84 ? 22.811 0.818 -15.842 1.00 89.56 84 GLU A CA 1
ATOM 677 C C . GLU A 1 84 ? 23.071 -0.695 -15.770 1.00 89.56 84 GLU A C 1
ATOM 679 O O . GLU A 1 84 ? 23.034 -1.275 -14.679 1.00 89.56 84 GLU A O 1
ATOM 684 N N . HIS A 1 85 ? 23.412 -1.327 -16.900 1.00 88.69 85 HIS A N 1
ATOM 685 C CA . HIS A 1 85 ? 23.877 -2.715 -16.930 1.00 88.69 85 HIS A CA 1
ATOM 686 C C . HIS A 1 85 ? 25.132 -2.908 -16.075 1.00 88.69 85 HIS A C 1
ATOM 688 O O . HIS A 1 85 ? 25.164 -3.805 -15.230 1.00 88.69 85 HIS A O 1
ATOM 694 N N . ARG A 1 86 ? 26.136 -2.039 -16.234 1.00 83.88 86 ARG A N 1
ATOM 695 C CA . ARG A 1 86 ? 27.379 -2.089 -15.452 1.00 83.88 86 ARG A CA 1
ATOM 696 C C . ARG A 1 86 ? 27.129 -1.884 -13.963 1.00 83.88 86 ARG A C 1
ATOM 698 O O . ARG A 1 86 ? 27.561 -2.709 -13.158 1.00 83.88 86 ARG A O 1
ATOM 705 N N . ARG A 1 87 ? 26.361 -0.852 -13.603 1.00 87.81 87 ARG A N 1
ATOM 706 C CA . ARG A 1 87 ? 26.007 -0.538 -12.213 1.00 87.81 87 ARG A CA 1
ATOM 707 C C . ARG A 1 87 ? 25.342 -1.726 -11.520 1.00 87.81 87 ARG A C 1
ATOM 709 O O . ARG A 1 87 ? 25.715 -2.085 -10.406 1.00 87.81 87 ARG A O 1
ATOM 716 N N . ARG A 1 88 ? 24.375 -2.374 -12.179 1.00 86.19 88 ARG A N 1
ATOM 717 C CA . ARG A 1 88 ? 23.664 -3.538 -11.618 1.00 86.19 88 ARG A CA 1
ATOM 718 C C . ARG A 1 88 ? 24.481 -4.827 -1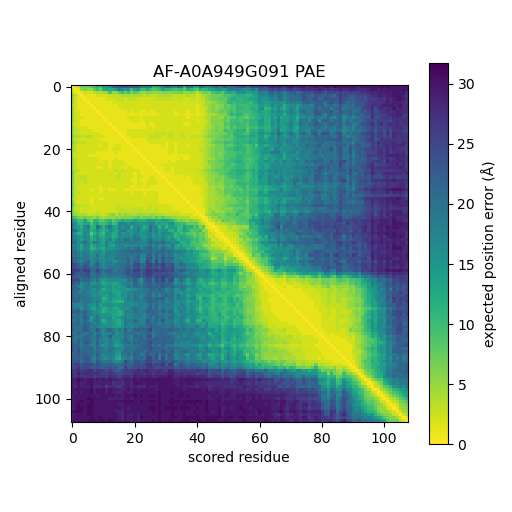1.624 1.00 86.19 88 ARG A C 1
ATOM 720 O O . ARG A 1 88 ? 24.224 -5.687 -10.789 1.00 86.19 88 ARG A O 1
ATOM 727 N N . ALA A 1 89 ? 25.461 -4.951 -12.515 1.00 86.62 89 ALA A N 1
ATOM 728 C CA . ALA A 1 89 ? 26.443 -6.033 -12.500 1.00 86.62 89 ALA A CA 1
ATOM 729 C C . ALA A 1 89 ? 27.546 -5.835 -11.439 1.00 86.62 89 ALA A C 1
ATOM 731 O O . ALA A 1 89 ? 28.414 -6.694 -11.303 1.00 86.62 89 ALA A O 1
ATOM 732 N N . GLY A 1 90 ? 27.536 -4.718 -10.697 1.00 84.00 90 GLY A N 1
ATOM 733 C CA . GLY A 1 90 ? 28.583 -4.385 -9.728 1.00 84.00 90 GLY A CA 1
ATOM 734 C C . GLY A 1 90 ? 29.916 -4.009 -10.381 1.00 84.00 90 GLY A C 1
ATOM 735 O O . GLY A 1 90 ? 30.959 -4.085 -9.737 1.00 84.00 90 GLY A O 1
ATOM 736 N N . LEU A 1 91 ? 29.897 -3.630 -11.662 1.00 76.44 91 LEU A N 1
ATOM 737 C CA . LEU A 1 91 ? 31.071 -3.153 -12.383 1.00 76.44 91 LEU A CA 1
ATOM 738 C C . LEU A 1 91 ? 31.269 -1.662 -12.110 1.00 76.44 91 LEU A C 1
ATOM 740 O O . LEU A 1 91 ? 30.306 -0.895 -12.117 1.00 76.44 91 LEU A O 1
ATOM 744 N N . ALA A 1 92 ? 32.525 -1.254 -11.916 1.00 66.56 92 ALA A N 1
ATOM 745 C CA . ALA A 1 92 ? 32.873 0.149 -11.733 1.00 66.56 92 ALA A CA 1
ATOM 746 C C . ALA A 1 92 ? 32.370 0.996 -12.915 1.00 66.56 92 ALA A C 1
ATOM 748 O O . ALA A 1 92 ? 32.447 0.580 -14.087 1.00 66.56 92 ALA A O 1
ATOM 749 N N . GLU A 1 93 ? 31.844 2.178 -12.588 1.00 64.06 93 GLU A N 1
ATOM 750 C CA . GLU A 1 93 ? 31.552 3.226 -13.557 1.00 64.06 93 GLU A CA 1
ATOM 751 C C . GLU A 1 93 ? 32.887 3.643 -14.161 1.00 64.06 93 GLU A C 1
ATOM 753 O O . GLU A 1 93 ? 33.700 4.275 -13.500 1.00 64.06 93 GLU A O 1
ATOM 758 N N . THR A 1 94 ? 33.162 3.236 -15.399 1.00 61.31 94 THR A N 1
ATOM 759 C CA . THR A 1 94 ? 34.408 3.609 -16.066 1.00 61.31 94 THR A CA 1
ATOM 760 C C . THR A 1 94 ? 34.351 5.095 -16.372 1.00 61.31 94 THR A C 1
ATOM 762 O O . THR A 1 94 ? 33.886 5.499 -17.439 1.00 61.31 94 THR A O 1
ATOM 765 N N . SER A 1 95 ? 34.783 5.923 -15.427 1.00 56.28 95 SER A N 1
ATOM 766 C CA . SER A 1 95 ? 35.118 7.302 -15.735 1.00 56.28 95 SER A CA 1
ATOM 767 C C . SER A 1 95 ? 36.391 7.278 -16.584 1.00 56.28 95 SER A C 1
ATOM 769 O O . SER A 1 95 ? 37.326 6.528 -16.302 1.00 56.28 95 SER A O 1
ATOM 771 N N . ALA A 1 96 ? 36.451 8.107 -17.628 1.00 56.31 96 ALA A N 1
ATOM 772 C CA . ALA A 1 96 ? 37.627 8.232 -18.497 1.00 56.31 96 ALA A CA 1
ATOM 773 C C . ALA A 1 96 ? 38.897 8.726 -17.761 1.00 56.31 96 ALA A C 1
ATOM 775 O O . ALA A 1 96 ? 39.956 8.838 -18.371 1.00 56.31 96 ALA A O 1
ATOM 776 N N . TRP A 1 97 ? 38.785 9.021 -16.462 1.00 55.56 97 TRP A N 1
ATOM 777 C CA . TRP A 1 97 ? 39.834 9.556 -15.600 1.00 55.56 97 TRP A CA 1
ATOM 778 C C . TRP A 1 97 ? 40.266 8.588 -14.492 1.00 55.56 97 TRP A C 1
ATOM 780 O O . TRP A 1 97 ? 41.126 8.939 -13.685 1.00 55.56 97 TRP A O 1
ATOM 790 N N . GLU A 1 98 ? 39.703 7.378 -14.427 1.00 55.44 98 GLU A N 1
ATOM 791 C CA . GLU A 1 98 ? 40.160 6.380 -13.460 1.00 55.44 98 GLU A CA 1
ATOM 792 C C . GLU A 1 98 ? 41.480 5.753 -13.919 1.00 55.44 98 GLU A C 1
ATOM 794 O O . GLU A 1 98 ? 41.552 5.032 -14.916 1.00 55.44 98 GLU A O 1
ATOM 799 N N . ALA A 1 99 ? 42.550 6.046 -13.176 1.00 51.97 99 ALA A N 1
ATOM 800 C CA . ALA A 1 99 ? 43.847 5.421 -13.382 1.00 51.97 99 ALA A CA 1
ATOM 801 C C . ALA A 1 99 ? 43.747 3.903 -13.125 1.00 51.97 99 ALA A C 1
ATOM 803 O O . ALA A 1 99 ? 43.140 3.492 -12.131 1.00 51.97 99 ALA A O 1
ATOM 804 N N . PRO A 1 100 ? 44.357 3.054 -13.973 1.00 57.38 100 PRO A N 1
ATOM 805 C CA . PRO A 1 100 ? 44.319 1.610 -13.789 1.00 57.38 100 PRO A CA 1
ATOM 806 C C . PRO A 1 100 ? 45.002 1.237 -12.470 1.00 57.38 100 PRO A C 1
ATOM 808 O O . PRO A 1 100 ? 46.214 1.388 -12.315 1.00 57.38 100 PRO A O 1
ATOM 811 N N . THR A 1 101 ? 44.229 0.742 -11.506 1.00 56.78 101 THR A N 1
ATOM 812 C CA . THR A 1 101 ? 44.772 0.231 -10.247 1.00 56.78 101 THR A CA 1
ATOM 813 C C . THR A 1 101 ? 45.051 -1.263 -10.387 1.00 56.78 101 THR A C 1
ATOM 815 O O . THR A 1 101 ? 44.151 -2.097 -10.462 1.00 56.78 101 THR A O 1
ATOM 818 N N . VAL A 1 102 ? 46.336 -1.617 -10.445 1.00 50.41 102 VAL A N 1
ATOM 819 C CA . VAL A 1 102 ? 46.787 -3.010 -10.357 1.00 50.41 102 VAL A CA 1
ATOM 820 C C . VAL A 1 102 ? 46.808 -3.404 -8.884 1.00 50.41 102 VAL A C 1
ATOM 822 O O . VAL A 1 102 ? 47.619 -2.903 -8.109 1.00 50.41 102 VAL A O 1
ATOM 825 N N . SER A 1 103 ? 45.924 -4.320 -8.486 1.00 55.38 103 SER A N 1
ATOM 826 C CA . SER A 1 103 ? 46.035 -4.989 -7.187 1.00 55.38 103 SER A CA 1
ATOM 827 C C . SER A 1 103 ? 47.154 -6.025 -7.241 1.00 55.38 103 SER A C 1
ATOM 829 O O . SER A 1 103 ? 46.996 -7.095 -7.827 1.00 55.38 103 SER A O 1
ATOM 831 N N . VAL A 1 104 ? 48.286 -5.720 -6.609 1.00 53.50 104 VAL A N 1
ATOM 832 C CA . VAL A 1 104 ? 49.342 -6.705 -6.359 1.00 53.50 104 VAL A CA 1
ATOM 833 C C . VAL A 1 104 ? 48.921 -7.525 -5.140 1.00 53.50 104 VAL A C 1
ATOM 835 O O . VAL A 1 104 ? 48.945 -7.033 -4.013 1.00 53.50 104 VAL A O 1
ATOM 838 N N . ARG A 1 105 ? 48.500 -8.779 -5.347 1.00 51.31 105 ARG A N 1
ATOM 839 C CA . ARG A 1 105 ? 48.375 -9.734 -4.237 1.00 51.31 105 ARG A CA 1
ATOM 840 C C . ARG A 1 105 ? 49.780 -10.030 -3.725 1.00 51.31 105 ARG A C 1
ATOM 842 O O . ARG A 1 105 ? 50.566 -10.653 -4.430 1.00 51.31 105 ARG A O 1
ATOM 849 N N . GLY A 1 106 ? 50.084 -9.575 -2.512 1.00 52.34 106 GLY A N 1
ATOM 850 C CA . GLY A 1 106 ? 51.268 -10.016 -1.787 1.00 52.34 106 GLY A CA 1
ATOM 851 C C . GLY A 1 106 ? 51.178 -11.520 -1.546 1.00 52.34 106 GLY A C 1
ATOM 852 O O . GLY A 1 106 ? 50.259 -11.984 -0.872 1.00 52.34 106 GLY A O 1
ATOM 853 N N . SER A 1 107 ? 52.096 -12.276 -2.141 1.00 49.94 107 SER A N 1
ATOM 854 C CA . SER A 1 107 ? 52.374 -13.650 -1.737 1.00 49.94 107 SER A CA 1
ATOM 855 C C . SER A 1 107 ? 53.116 -13.601 -0.404 1.00 49.94 107 SER A C 1
ATOM 857 O O . SER A 1 107 ? 54.215 -13.051 -0.341 1.00 49.94 107 SER A O 1
ATOM 859 N N . CYS A 1 108 ? 52.482 -14.128 0.642 1.00 44.59 108 CYS A N 1
ATOM 860 C CA . CYS A 1 108 ? 53.154 -14.534 1.873 1.00 44.59 108 CYS A CA 1
ATOM 861 C C . CYS A 1 108 ? 53.763 -15.925 1.685 1.00 44.59 108 CYS A C 1
ATOM 863 O O . CYS A 1 108 ? 53.114 -16.744 0.990 1.00 44.59 108 CYS A O 1
#

Nearest PDB structures (foldseek):
  3c57-assembly1_A  TM=8.158E-01  e=1.659E+00  Mycobacterium tuberculosis
  8hnp-assembly1_B  TM=5.857E-01  e=2.631E+00  Thermococcus onnurineus NA1
  5lj3-assembly1_O  TM=3.219E-01  e=7.522E-01  Saccharomyces cerevisiae
  1hlv-assembly1_A  TM=3.686E-01  e=1.454E+00  Homo sapiens
  5lj5-assembly1_O  TM=3.219E-01  e=2.021E+00  Saccharomyces cerevisiae

pLDDT: mean 80.63, std 16.53, range [44.59, 97.5]

Solvent-accessible surface area (backbone atoms only — not comparable to full-atom values): 6769 Å² total; per-residue (Å²): 130,62,67,66,63,51,49,53,50,52,50,53,40,56,77,71,64,54,57,64,67,58,56,12,60,76,70,76,40,52,66,65,56,42,51,54,48,52,55,47,58,51,51,54,53,49,52,51,50,27,71,76,68,76,43,57,90,83,66,63,75,78,78,75,50,73,64,57,49,51,52,52,51,48,56,56,58,71,69,52,51,72,68,55,52,33,55,75,70,72,41,79,81,84,52,100,78,67,74,87,80,80,83,78,79,79,82,128